Protein AF-A0A972LSK5-F1 (afdb_monomer)

Mean predicted aligned error: 12.55 Å

Radius of gyration: 24.0 Å; Cα contacts (8 Å, |Δi|>4): 61; chains: 1; bounding box: 63×24×42 Å

Solvent-accessible surface area (backbone atoms only — not comparable to full-atom values): 4483 Å² total; per-residue (Å²): 107,50,39,74,77,34,58,72,38,82,62,80,41,42,64,83,42,25,14,67,84,70,81,17,34,19,56,73,67,23,50,54,51,48,60,72,48,58,91,53,80,69,84,65,73,70,77,73,80,74,60,70,70,56,59,54,51,54,52,50,51,54,48,53,52,52,52,52,54,55,57,63,76,76,110

Secondary structure (DSSP, 8-state):
-HHHHHTT--SS--TTTT-SSSSS--SHHHHHHHHHHTT------------HHHHHHHHHHHHHHHHHHHHHTT-

Sequence (75 aa):
LAWQRSFGITSGATKSQGDADNNGTVDAADLGIWETQYGTTALLATAATVPEPTTCTLALVSLCLAVSRRRIAVQ

Structure (mmCIF, N/CA/C/O backbone):
data_AF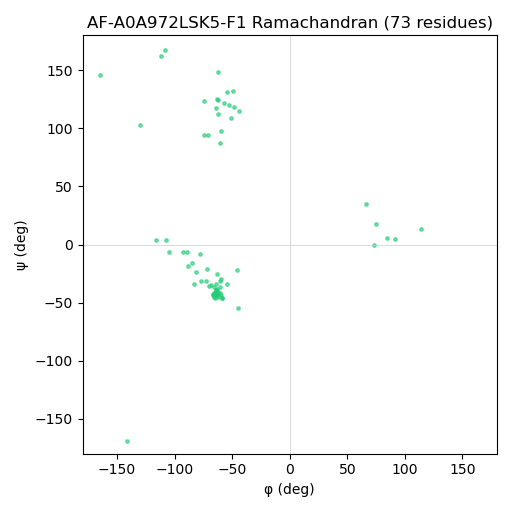-A0A972LSK5-F1
#
_entry.id   AF-A0A972LSK5-F1
#
loop_
_atom_site.group_PDB
_atom_site.id
_atom_site.type_symbol
_atom_site.label_atom_id
_atom_site.label_alt_id
_atom_site.label_comp_id
_atom_site.label_asym_id
_atom_site.label_entity_id
_atom_site.label_seq_id
_atom_site.pdbx_PDB_ins_code
_atom_site.Cartn_x
_atom_site.Cartn_y
_atom_site.Cartn_z
_atom_site.occupancy
_atom_site.B_iso_or_equiv
_atom_site.auth_seq_id
_atom_site.auth_comp_id
_atom_site.auth_asym_id
_atom_site.auth_atom_id
_atom_site.pdbx_PDB_model_num
ATOM 1 N N . LEU A 1 1 ? 2.895 -12.445 -3.746 1.00 85.62 1 LEU A N 1
ATOM 2 C CA . LEU A 1 1 ? 1.961 -11.294 -3.871 1.00 85.62 1 LEU A CA 1
ATOM 3 C C . LEU A 1 1 ? 0.917 -11.588 -4.950 1.00 85.62 1 LEU A C 1
ATOM 5 O O . LEU A 1 1 ? 1.193 -12.438 -5.787 1.00 85.62 1 LEU A O 1
ATOM 9 N N . ALA A 1 2 ? -0.262 -10.946 -4.932 1.00 93.06 2 ALA A N 1
ATOM 10 C CA . ALA A 1 2 ? -1.240 -11.069 -6.030 1.00 93.06 2 ALA A CA 1
ATOM 11 C C . ALA A 1 2 ? -0.620 -10.613 -7.360 1.00 93.06 2 ALA A C 1
ATOM 13 O O . ALA A 1 2 ? -0.609 -11.385 -8.312 1.00 93.06 2 ALA A O 1
ATOM 14 N N . TRP A 1 3 ? 0.059 -9.462 -7.329 1.00 95.81 3 TRP A N 1
ATOM 15 C CA . TRP A 1 3 ? 0.882 -8.938 -8.419 1.00 95.81 3 TRP A CA 1
ATOM 16 C C . TRP A 1 3 ? 1.802 -9.997 -9.051 1.00 95.81 3 TRP A C 1
ATOM 18 O O . TRP A 1 3 ? 1.689 -10.289 -10.232 1.00 95.81 3 TRP A O 1
ATOM 28 N N . GLN A 1 4 ? 2.638 -10.676 -8.252 1.00 96.81 4 GLN A N 1
ATOM 29 C CA . GLN A 1 4 ? 3.577 -11.695 -8.759 1.00 96.81 4 GLN A CA 1
ATOM 30 C C . GLN A 1 4 ? 2.891 -12.870 -9.471 1.00 96.81 4 GLN A C 1
ATOM 32 O O . GLN A 1 4 ? 3.497 -13.495 -10.333 1.00 96.81 4 GLN A O 1
ATOM 37 N N . ARG A 1 5 ? 1.659 -13.219 -9.079 1.00 97.31 5 ARG A N 1
ATOM 38 C CA . ARG A 1 5 ? 0.919 -14.345 -9.672 1.00 97.31 5 ARG A CA 1
ATOM 39 C C . ARG A 1 5 ? 0.236 -13.968 -10.981 1.00 97.31 5 ARG A C 1
ATOM 41 O O . ARG A 1 5 ? -0.044 -14.859 -11.774 1.00 97.31 5 ARG A O 1
ATOM 48 N N . SER A 1 6 ? -0.033 -12.683 -11.175 1.00 97.38 6 SER A N 1
ATOM 49 C CA . SER A 1 6 ? -0.801 -12.169 -12.309 1.00 97.38 6 SER A CA 1
ATOM 50 C C . SER A 1 6 ? 0.022 -11.262 -13.225 1.00 97.38 6 SER A C 1
ATOM 52 O O . SER A 1 6 ? -0.532 -10.699 -14.163 1.00 97.38 6 SER A O 1
ATOM 54 N N . PHE A 1 7 ? 1.322 -11.098 -12.963 1.00 97.31 7 PHE A N 1
ATOM 55 C CA . PHE A 1 7 ? 2.215 -10.272 -13.770 1.00 97.31 7 PHE A CA 1
ATOM 56 C C . PHE A 1 7 ? 2.172 -10.696 -15.242 1.00 97.31 7 PHE A C 1
ATOM 58 O O . PHE A 1 7 ? 2.300 -11.880 -15.559 1.00 97.31 7 PHE A O 1
ATOM 65 N N . GLY A 1 8 ? 2.004 -9.722 -16.134 1.00 96.94 8 GLY A N 1
ATOM 66 C CA . GLY A 1 8 ? 1.887 -9.955 -17.571 1.00 96.94 8 GLY A CA 1
ATOM 67 C C . GLY A 1 8 ? 0.456 -10.142 -18.082 1.00 96.94 8 GLY A C 1
ATOM 68 O O . GLY A 1 8 ? 0.287 -10.385 -19.276 1.00 96.94 8 GLY A O 1
ATOM 69 N N . ILE A 1 9 ? -0.580 -9.997 -17.244 1.00 98.06 9 ILE A N 1
ATOM 70 C CA . ILE A 1 9 ? -1.933 -9.745 -17.764 1.00 98.06 9 ILE A CA 1
ATOM 71 C C . ILE A 1 9 ? -1.909 -8.406 -18.512 1.00 98.06 9 ILE A C 1
ATOM 73 O O . ILE A 1 9 ? -1.517 -7.385 -17.956 1.00 98.06 9 ILE A O 1
ATOM 77 N N . THR A 1 10 ? -2.317 -8.420 -19.781 1.00 97.31 10 THR A N 1
ATOM 78 C CA . THR A 1 10 ? -2.272 -7.255 -20.682 1.00 97.31 10 THR A CA 1
ATOM 79 C C . THR A 1 10 ? -3.634 -6.603 -20.923 1.00 97.31 10 THR A C 1
ATOM 81 O O . THR A 1 10 ? -3.709 -5.575 -21.590 1.00 97.31 10 THR A O 1
ATOM 84 N N . SER A 1 11 ? -4.720 -7.203 -20.432 1.00 97.12 11 SER A N 1
ATOM 85 C CA . SER A 1 11 ? -6.066 -6.632 -20.478 1.00 97.12 11 SER A CA 1
ATOM 86 C C . SER A 1 1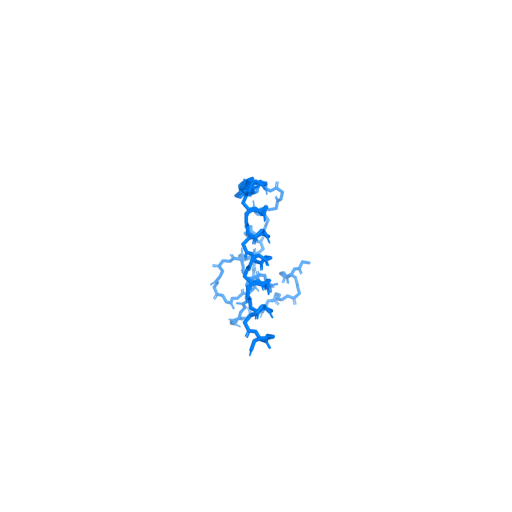1 ? -6.994 -7.371 -19.513 1.00 97.12 11 SER A C 1
ATOM 88 O O . SER A 1 11 ? -6.880 -8.587 -19.345 1.00 97.12 11 SER A O 1
ATOM 90 N N . GLY A 1 12 ? -7.945 -6.648 -18.918 1.00 96.75 12 GLY A N 1
ATOM 91 C CA . GLY A 1 12 ? -8.987 -7.223 -18.067 1.00 96.75 12 GLY A CA 1
ATOM 92 C C . GLY A 1 12 ? -8.517 -7.656 -16.678 1.00 96.75 12 GLY A C 1
ATOM 93 O O . GLY A 1 12 ? -9.216 -8.438 -16.033 1.00 96.75 12 GLY A O 1
ATOM 94 N N . ALA A 1 13 ? -7.360 -7.176 -16.218 1.00 97.69 13 ALA A N 1
ATOM 95 C CA . ALA A 1 13 ? -6.945 -7.363 -14.838 1.00 97.69 13 ALA A CA 1
ATOM 96 C C . ALA A 1 13 ? -7.926 -6.685 -13.868 1.00 97.69 13 ALA A C 1
ATOM 98 O O . ALA A 1 13 ? -8.554 -5.672 -14.174 1.00 97.69 13 ALA A O 1
ATOM 99 N N . THR A 1 14 ? -8.070 -7.265 -12.683 1.00 97.44 14 THR A N 1
ATOM 100 C CA . THR A 1 14 ? -8.815 -6.675 -11.573 1.00 97.44 14 THR A CA 1
ATOM 101 C C . THR A 1 14 ? -7.870 -6.281 -10.443 1.00 97.44 14 THR A C 1
ATOM 103 O O . THR A 1 14 ? -6.773 -6.827 -10.292 1.00 97.44 14 THR A O 1
ATOM 106 N N . LYS A 1 15 ? -8.341 -5.419 -9.534 1.00 95.31 15 LYS A N 1
ATOM 107 C CA . LYS A 1 15 ? -7.579 -5.065 -8.324 1.00 95.31 15 LYS A CA 1
ATOM 108 C C . LYS A 1 15 ? -7.153 -6.271 -7.487 1.00 95.31 15 LYS A C 1
ATOM 110 O O . LYS A 1 15 ? -6.083 -6.262 -6.887 1.00 95.31 15 LYS A O 1
ATOM 115 N N . SER A 1 16 ? -7.966 -7.331 -7.445 1.00 96.62 16 SER A N 1
ATOM 116 C CA . SER A 1 16 ? -7.615 -8.557 -6.714 1.00 96.62 16 SER A CA 1
ATOM 117 C C . SER A 1 16 ? -6.506 -9.364 -7.393 1.00 96.62 16 SER A C 1
ATOM 119 O O . SER A 1 16 ? -5.836 -10.154 -6.726 1.00 96.62 16 SER A O 1
ATOM 121 N N . GLN A 1 17 ? -6.288 -9.157 -8.692 1.00 97.62 17 GLN A N 1
ATOM 122 C CA . GLN A 1 17 ? -5.191 -9.754 -9.450 1.00 97.62 17 GLN A CA 1
ATOM 123 C C . GLN A 1 17 ? -3.891 -8.954 -9.330 1.00 97.62 17 GLN A C 1
ATOM 125 O O . GLN A 1 17 ? -2.828 -9.523 -9.559 1.00 97.62 17 GLN A O 1
ATOM 130 N N . GLY A 1 18 ? -3.941 -7.703 -8.873 1.00 96.81 18 GLY A N 1
ATOM 131 C CA . GLY A 1 18 ? -2.761 -6.860 -8.680 1.00 96.81 18 GLY A CA 1
ATOM 132 C C . GLY A 1 18 ? -2.690 -5.643 -9.597 1.00 96.81 18 GLY A C 1
ATOM 133 O O . GLY A 1 18 ? -1.629 -5.039 -9.634 1.00 96.81 18 GLY A O 1
ATOM 134 N N . ASP A 1 19 ? -3.784 -5.300 -10.280 1.00 97.81 19 ASP A N 1
ATOM 135 C CA . ASP A 1 19 ? -3.969 -4.034 -11.002 1.00 97.81 19 ASP A CA 1
ATOM 136 C C . ASP A 1 19 ? -4.219 -2.903 -9.989 1.00 97.81 19 ASP A C 1
ATOM 138 O O . ASP A 1 19 ? -5.320 -2.736 -9.447 1.00 97.81 19 ASP A O 1
ATOM 142 N N . ALA A 1 20 ? -3.153 -2.206 -9.617 1.00 96.94 20 ALA A N 1
ATOM 143 C CA . ALA A 1 20 ? -3.164 -1.211 -8.558 1.00 96.94 20 ALA A CA 1
ATOM 144 C C . ALA A 1 20 ? -3.650 0.154 -9.065 1.00 96.94 20 ALA A C 1
ATOM 146 O O . ALA A 1 20 ? -4.328 0.869 -8.311 1.00 96.94 20 ALA A O 1
ATOM 147 N N . ASP A 1 21 ? -3.349 0.503 -10.319 1.00 97.12 21 ASP A N 1
ATOM 148 C CA . ASP A 1 21 ? -3.783 1.754 -10.953 1.00 97.12 21 ASP A CA 1
ATOM 149 C C . ASP A 1 21 ? -5.146 1.656 -11.667 1.00 97.12 21 ASP A C 1
ATOM 151 O O . ASP A 1 21 ? -5.733 2.684 -12.015 1.00 97.12 21 ASP A O 1
ATOM 155 N N . ASN A 1 22 ? -5.715 0.451 -11.755 1.00 97.12 22 ASN A N 1
ATOM 156 C CA . ASN A 1 22 ? -6.998 0.139 -12.381 1.00 97.12 22 ASN A CA 1
ATOM 157 C C . ASN A 1 22 ? -7.003 0.351 -13.908 1.00 97.12 22 ASN A C 1
ATOM 159 O O . ASN A 1 22 ? -8.019 0.785 -14.469 1.00 97.12 22 ASN A O 1
ATOM 163 N N . ASN A 1 23 ? -5.880 0.084 -14.576 1.00 97.38 23 ASN A N 1
ATOM 164 C CA . ASN A 1 23 ? -5.732 0.226 -16.026 1.00 97.38 23 ASN A CA 1
ATOM 165 C C . ASN A 1 23 ? -6.019 -1.081 -16.806 1.00 97.38 23 ASN A C 1
ATOM 167 O O . ASN A 1 23 ? -6.088 -1.066 -18.039 1.00 97.38 23 ASN A O 1
ATOM 171 N N . GLY A 1 24 ? -6.241 -2.200 -16.108 1.00 97.88 24 GLY A N 1
ATOM 172 C CA . GLY A 1 24 ? -6.514 -3.510 -16.692 1.00 97.88 24 GLY A CA 1
ATOM 173 C C . GLY A 1 24 ? -5.276 -4.325 -17.087 1.00 97.88 24 GLY A C 1
ATOM 174 O O . GLY A 1 24 ? -5.452 -5.406 -17.659 1.00 97.88 24 GLY A O 1
ATOM 175 N N . THR A 1 25 ? -4.062 -3.866 -16.784 1.00 98.50 25 THR A N 1
ATOM 176 C CA . THR A 1 25 ? -2.800 -4.612 -16.890 1.00 98.50 25 THR A CA 1
ATOM 177 C C . THR A 1 25 ? -2.256 -4.958 -15.502 1.00 98.50 25 THR A C 1
ATOM 179 O O . THR A 1 25 ? -2.775 -4.519 -14.481 1.00 98.50 25 THR A O 1
ATOM 182 N N . VAL A 1 26 ? -1.265 -5.852 -15.451 1.00 98.38 26 VAL A N 1
ATOM 183 C CA . VAL A 1 26 ? -0.463 -6.081 -14.240 1.00 98.38 26 VAL A CA 1
ATOM 184 C C . VAL A 1 26 ? 1.009 -6.021 -14.623 1.00 98.38 26 VAL A C 1
ATOM 186 O O . VAL A 1 26 ? 1.548 -6.980 -15.190 1.00 98.38 26 VAL A O 1
ATOM 189 N N . ASP A 1 27 ? 1.661 -4.904 -14.318 1.00 98.12 27 ASP A N 1
ATOM 190 C CA . ASP A 1 27 ? 3.042 -4.617 -14.705 1.00 98.12 27 ASP A CA 1
ATOM 191 C C . ASP A 1 27 ? 3.845 -3.887 -13.608 1.00 98.12 27 ASP A C 1
ATOM 193 O O . ASP A 1 27 ? 3.468 -3.849 -12.438 1.00 98.12 27 ASP A O 1
ATOM 197 N N . ALA A 1 28 ? 5.037 -3.385 -13.939 1.00 98.12 28 ALA A N 1
ATOM 198 C CA . ALA A 1 28 ? 5.931 -2.765 -12.961 1.00 98.12 28 ALA A CA 1
ATOM 199 C C . ALA A 1 28 ? 5.354 -1.489 -12.314 1.00 98.12 28 ALA A C 1
ATOM 201 O O . ALA A 1 28 ? 5.739 -1.169 -11.187 1.00 98.12 28 ALA A O 1
ATOM 202 N N . ALA A 1 29 ? 4.437 -0.781 -12.982 1.00 98.12 29 ALA A N 1
ATOM 203 C CA . ALA A 1 29 ? 3.779 0.391 -12.415 1.00 98.12 29 ALA A CA 1
ATOM 204 C C . ALA A 1 29 ? 2.936 0.006 -11.191 1.00 98.12 29 ALA A C 1
ATOM 206 O O . ALA A 1 29 ? 3.014 0.665 -10.150 1.00 98.12 29 ALA A O 1
ATOM 207 N N . ASP A 1 30 ? 2.226 -1.121 -11.267 1.00 98.19 30 ASP A N 1
ATOM 208 C CA . ASP A 1 30 ? 1.422 -1.632 -10.157 1.00 98.19 30 ASP A CA 1
ATOM 209 C C . ASP A 1 30 ? 2.267 -2.012 -8.944 1.00 98.19 30 ASP A C 1
ATOM 211 O O . ASP A 1 30 ? 1.888 -1.754 -7.796 1.00 98.19 30 ASP A O 1
ATOM 215 N N . LEU A 1 31 ? 3.441 -2.606 -9.190 1.00 97.12 31 LEU A N 1
ATOM 216 C CA . LEU A 1 31 ? 4.386 -2.925 -8.125 1.00 97.12 31 LEU A CA 1
ATOM 217 C C . LEU A 1 31 ? 4.873 -1.654 -7.432 1.00 97.12 31 LEU A C 1
ATOM 219 O O . LEU A 1 31 ? 4.888 -1.616 -6.206 1.00 97.12 31 LEU A O 1
ATOM 223 N N . GLY A 1 32 ? 5.200 -0.605 -8.190 1.00 97.56 32 GLY A N 1
ATOM 224 C CA . GLY A 1 32 ? 5.620 0.677 -7.620 1.00 97.56 32 GLY A CA 1
ATOM 225 C C . GLY A 1 32 ? 4.545 1.316 -6.731 1.00 97.56 32 GLY A C 1
ATOM 226 O O . GLY A 1 32 ? 4.855 1.879 -5.675 1.00 97.56 32 GLY A O 1
ATOM 227 N N . ILE A 1 33 ? 3.266 1.178 -7.098 1.00 95.62 33 ILE A N 1
ATOM 228 C CA . ILE A 1 33 ? 2.142 1.619 -6.256 1.00 95.62 33 ILE A CA 1
ATOM 229 C C . ILE A 1 33 ? 2.071 0.786 -4.975 1.00 95.62 33 ILE A C 1
ATOM 231 O O . ILE A 1 33 ? 1.937 1.352 -3.887 1.00 95.62 33 ILE A O 1
ATOM 235 N N . TRP A 1 34 ? 2.198 -0.541 -5.081 1.00 93.31 34 TRP A N 1
ATOM 236 C CA . TRP A 1 34 ? 2.229 -1.418 -3.910 1.00 93.31 34 TRP A CA 1
ATOM 237 C C . TRP A 1 34 ? 3.385 -1.066 -2.967 1.00 93.31 34 TRP A C 1
ATOM 239 O O . TRP A 1 34 ? 3.157 -0.942 -1.768 1.00 93.31 34 TRP A O 1
ATOM 249 N N . GLU A 1 35 ? 4.596 -0.854 -3.486 1.00 94.69 35 GLU A N 1
ATOM 250 C CA . GLU A 1 35 ? 5.777 -0.487 -2.693 1.00 94.69 35 GLU A CA 1
ATOM 251 C C . GLU A 1 35 ? 5.578 0.842 -1.962 1.00 94.69 35 GLU A C 1
ATOM 253 O O . GLU A 1 35 ? 5.891 0.950 -0.778 1.00 94.69 35 GLU A O 1
ATOM 258 N N . THR A 1 36 ? 4.988 1.832 -2.638 1.00 94.25 36 THR A N 1
ATOM 259 C CA . THR A 1 36 ? 4.685 3.147 -2.049 1.00 94.25 36 THR A CA 1
ATOM 260 C C . THR A 1 36 ? 3.669 3.046 -0.909 1.00 94.25 36 THR A C 1
ATOM 262 O O . THR A 1 36 ? 3.728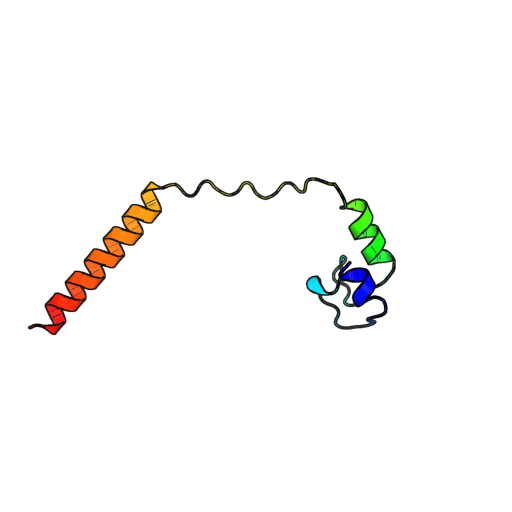 3.808 0.054 1.00 94.25 36 THR A O 1
ATOM 265 N N . GLN A 1 37 ? 2.721 2.115 -1.009 1.00 90.25 37 GLN A N 1
ATOM 266 C CA . GLN A 1 37 ? 1.688 1.897 0.002 1.00 90.25 37 GLN A CA 1
ATOM 267 C C . GLN A 1 37 ? 2.122 0.908 1.089 1.00 90.25 37 GLN A C 1
ATOM 269 O O . GLN A 1 37 ? 1.519 0.873 2.167 1.00 90.25 37 GLN A O 1
ATOM 274 N N . TYR A 1 38 ? 3.147 0.094 0.841 1.00 90.19 38 TYR A N 1
ATOM 275 C CA . TYR A 1 38 ? 3.565 -0.948 1.763 1.00 90.19 38 TYR A CA 1
ATOM 276 C C . TYR A 1 38 ? 4.046 -0.349 3.086 1.00 90.19 38 TYR A C 1
ATOM 278 O O . TYR A 1 38 ? 4.920 0.511 3.132 1.00 90.19 38 TYR A O 1
ATOM 286 N N . GLY A 1 39 ? 3.453 -0.802 4.192 1.00 86.56 39 GLY A N 1
ATOM 287 C CA . GLY A 1 39 ? 3.756 -0.274 5.523 1.00 86.56 39 GLY A CA 1
ATOM 288 C C . GLY A 1 39 ? 3.195 1.126 5.793 1.00 86.56 39 GLY A C 1
ATOM 289 O O . GLY A 1 39 ? 3.344 1.623 6.908 1.00 86.56 39 GLY A O 1
ATOM 290 N N . THR A 1 40 ? 2.506 1.750 4.831 1.00 84.81 40 THR A N 1
ATOM 291 C CA . THR A 1 40 ? 1.698 2.932 5.124 1.00 84.81 40 THR A CA 1
ATOM 292 C C . THR A 1 40 ? 0.439 2.485 5.854 1.00 84.81 40 THR A C 1
ATOM 294 O O . THR A 1 40 ? -0.322 1.636 5.383 1.00 84.81 40 THR A O 1
ATOM 297 N N . THR A 1 41 ? 0.208 3.043 7.039 1.00 73.19 41 THR A N 1
ATOM 298 C CA . THR A 1 41 ? -1.096 2.929 7.683 1.00 73.19 41 THR A CA 1
ATOM 299 C C . THR A 1 41 ? -2.045 3.793 6.873 1.00 73.19 41 THR A C 1
ATOM 301 O O . THR A 1 41 ? -2.124 5.004 7.084 1.00 73.19 41 THR A O 1
ATOM 304 N N . ALA A 1 42 ? -2.750 3.185 5.916 1.00 68.88 42 ALA A N 1
ATOM 305 C CA . ALA A 1 42 ? -3.933 3.811 5.356 1.00 68.88 42 ALA A CA 1
ATOM 306 C C . ALA A 1 42 ? -4.793 4.266 6.539 1.00 68.88 42 ALA A C 1
ATOM 308 O O . ALA A 1 42 ? -4.985 3.499 7.488 1.00 68.88 42 ALA A O 1
ATOM 309 N N . LEU A 1 43 ? -5.273 5.512 6.505 1.00 64.38 43 LEU A N 1
ATOM 310 C CA . LEU A 1 43 ? -6.333 5.951 7.401 1.00 64.38 43 LEU A CA 1
ATOM 311 C C . LEU A 1 43 ? -7.532 5.057 7.090 1.00 64.38 43 LEU A C 1
ATOM 313 O O . LEU A 1 43 ? -8.333 5.356 6.207 1.00 64.38 43 LEU A O 1
ATOM 317 N N . LEU A 1 44 ? -7.600 3.902 7.753 1.00 65.50 44 LEU A N 1
ATOM 318 C CA . LEU A 1 44 ? -8.785 3.076 7.775 1.00 65.50 44 LEU A CA 1
ATOM 319 C C . LEU A 1 44 ? -9.878 4.036 8.207 1.00 65.50 44 LEU A C 1
ATOM 321 O O . LEU A 1 44 ? -9.746 4.658 9.266 1.00 65.50 44 LEU A O 1
ATOM 325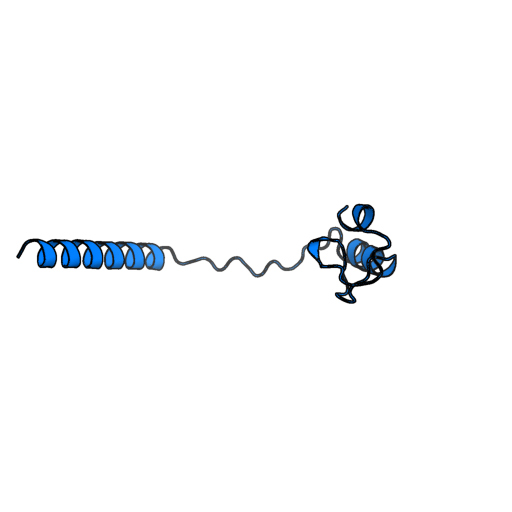 N N . ALA A 1 45 ? -10.891 4.213 7.351 1.00 63.84 45 ALA A N 1
ATOM 326 C CA . ALA A 1 45 ? -12.109 4.896 7.743 1.00 63.84 45 ALA A CA 1
ATOM 327 C C . ALA A 1 45 ? -12.448 4.340 9.119 1.00 63.84 45 ALA A C 1
ATOM 329 O O . ALA A 1 45 ? -12.588 3.121 9.263 1.00 63.84 45 ALA A O 1
ATOM 330 N N . THR A 1 46 ? -12.395 5.209 10.130 1.00 61.84 46 THR A N 1
ATOM 331 C CA . THR A 1 46 ? -12.595 4.817 11.517 1.00 61.84 46 THR A CA 1
ATOM 332 C C . THR A 1 46 ? -13.845 3.970 11.519 1.00 61.84 46 THR A C 1
ATOM 334 O O . THR A 1 46 ? -14.885 4.427 11.041 1.00 61.84 46 THR A O 1
ATOM 337 N N . ALA A 1 47 ? -13.717 2.702 11.926 1.00 63.69 47 ALA A N 1
ATOM 338 C CA . ALA A 1 47 ? -14.866 1.825 12.031 1.00 63.69 47 ALA A CA 1
ATOM 339 C C . ALA A 1 47 ? -15.881 2.602 12.862 1.00 63.69 47 ALA A C 1
ATOM 341 O O . ALA A 1 47 ? -15.613 2.900 14.029 1.00 63.69 47 ALA A O 1
ATOM 342 N N . ALA A 1 48 ? -16.957 3.060 12.217 1.00 66.75 48 ALA A N 1
ATOM 343 C CA . ALA A 1 48 ? -17.948 3.865 12.895 1.00 66.75 48 ALA A CA 1
ATOM 344 C C . ALA A 1 48 ? -18.409 3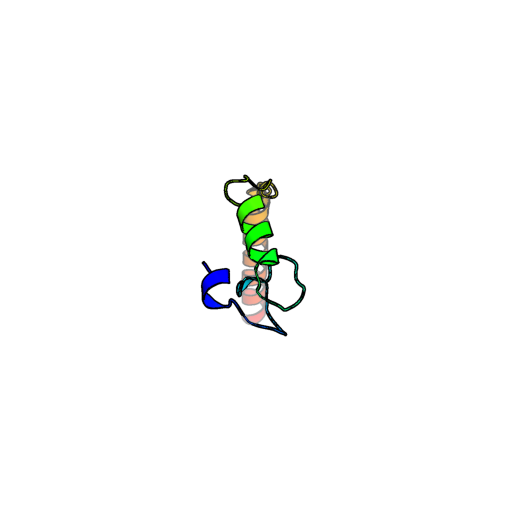.004 14.062 1.00 66.75 48 ALA A C 1
ATOM 346 O O . ALA A 1 48 ? -18.800 1.853 13.858 1.00 66.75 48 ALA A O 1
ATOM 347 N N . THR A 1 49 ? -18.263 3.515 15.281 1.00 64.06 49 THR A N 1
ATOM 348 C CA . THR A 1 49 ? -18.772 2.849 16.469 1.00 64.06 49 THR A CA 1
ATOM 349 C C . THR A 1 49 ? -20.267 2.719 16.257 1.00 64.06 49 THR A C 1
ATOM 351 O O . THR A 1 49 ? -21.002 3.689 16.411 1.00 64.06 49 THR A O 1
ATOM 354 N N . VAL A 1 50 ? -20.716 1.549 15.797 1.00 65.56 50 VAL A N 1
ATOM 355 C CA . VAL A 1 50 ? -22.138 1.272 15.635 1.00 65.56 50 VAL A CA 1
ATOM 356 C C . VAL A 1 50 ? -22.708 1.366 17.040 1.00 65.56 50 VAL A C 1
ATOM 358 O O . VAL A 1 50 ? -22.330 0.551 17.885 1.00 65.56 50 VAL A O 1
ATOM 361 N N . PRO A 1 51 ? -23.550 2.367 17.347 1.00 67.19 51 PRO A N 1
ATOM 362 C CA . PRO A 1 51 ? -24.056 2.506 18.692 1.00 67.19 51 PRO A CA 1
ATOM 363 C C . PRO A 1 51 ? -24.903 1.271 18.994 1.00 67.19 51 PRO A C 1
ATOM 365 O O . PRO A 1 51 ? -25.943 1.049 18.366 1.00 67.19 51 PRO A O 1
ATOM 368 N N . GLU A 1 52 ? -24.474 0.501 19.993 1.00 72.50 52 GLU A N 1
ATOM 369 C CA . GLU A 1 52 ? -25.187 -0.646 20.559 1.00 72.50 52 GLU A CA 1
ATOM 370 C C . GLU A 1 52 ? -26.691 -0.420 20.851 1.00 72.50 52 GLU A C 1
ATOM 372 O O . GLU A 1 52 ? -27.432 -1.405 20.811 1.00 72.50 52 GLU A O 1
ATOM 377 N N . PRO A 1 53 ? -27.239 0.806 21.032 1.00 71.00 53 PRO A N 1
ATOM 378 C CA . PRO A 1 53 ? -28.694 0.985 21.048 1.00 71.00 53 PRO A CA 1
ATOM 379 C C . PRO A 1 53 ? -29.425 0.573 19.754 1.00 71.00 53 PRO A C 1
ATOM 381 O O . PRO A 1 53 ? -30.565 0.116 19.836 1.00 71.00 53 PRO A O 1
ATOM 384 N N . THR A 1 54 ? -28.823 0.698 18.565 1.00 75.19 54 THR A N 1
ATOM 385 C CA . THR A 1 54 ? -29.534 0.429 17.290 1.00 75.19 54 THR A CA 1
ATOM 386 C C . THR A 1 54 ? -29.700 -1.057 16.969 1.00 75.19 54 THR A C 1
ATOM 388 O O . THR A 1 54 ? -30.716 -1.459 16.402 1.00 75.19 54 THR A O 1
ATOM 391 N N . THR A 1 55 ? -28.764 -1.908 17.390 1.00 80.31 55 THR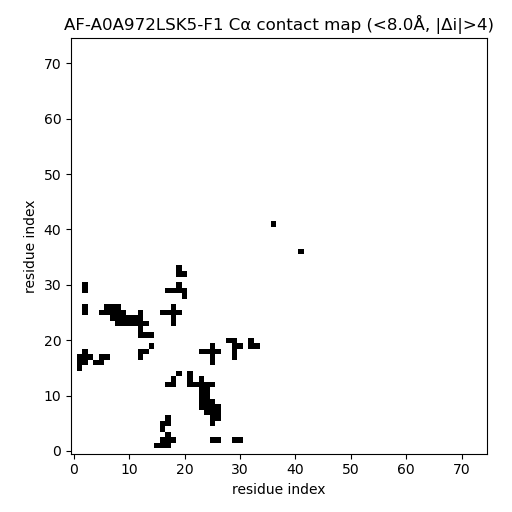 A N 1
ATOM 392 C CA . THR A 1 55 ? -28.903 -3.366 17.244 1.00 80.31 55 THR A CA 1
ATOM 393 C C . THR A 1 55 ? -30.054 -3.892 18.103 1.00 80.31 55 THR A C 1
ATOM 395 O O . THR A 1 55 ? -30.862 -4.695 17.635 1.00 80.31 55 THR A O 1
ATOM 398 N N . CYS A 1 56 ? -30.185 -3.386 19.334 1.00 81.19 56 CYS A N 1
ATOM 399 C CA . CYS A 1 56 ? -31.277 -3.743 20.239 1.00 81.19 56 CYS A CA 1
ATOM 400 C C . CYS A 1 56 ? -32.646 -3.328 19.683 1.00 81.19 56 CYS A C 1
ATOM 402 O O . CYS A 1 56 ? -33.588 -4.120 19.728 1.00 81.19 56 CYS A O 1
ATOM 404 N N . THR A 1 57 ? -32.776 -2.124 19.112 1.00 86.56 57 THR A N 1
ATOM 405 C CA . THR A 1 57 ? -34.051 -1.684 18.521 1.00 86.56 57 THR A CA 1
ATOM 406 C C . THR A 1 57 ? -34.427 -2.512 17.295 1.00 86.56 57 THR A C 1
ATOM 408 O O . THR A 1 57 ? -35.577 -2.937 17.187 1.00 86.56 57 THR A O 1
ATOM 411 N N . LEU A 1 58 ? -33.476 -2.825 16.409 1.00 85.31 58 LEU A N 1
ATOM 412 C CA . LEU A 1 58 ? -33.728 -3.682 15.244 1.00 85.31 58 LEU A CA 1
ATOM 413 C C . LEU A 1 58 ? -34.119 -5.113 15.644 1.00 85.31 58 LEU A C 1
ATOM 415 O O . LEU A 1 58 ? -35.039 -5.685 15.049 1.00 85.31 58 LEU A O 1
ATOM 419 N N . ALA A 1 59 ? -33.486 -5.678 16.676 1.00 88.19 59 ALA A N 1
ATOM 420 C CA . ALA A 1 59 ? -33.839 -6.990 17.223 1.00 88.19 59 ALA A CA 1
ATOM 421 C C . ALA A 1 59 ? -35.250 -7.003 17.843 1.00 88.19 59 ALA A C 1
ATOM 423 O O . ALA A 1 59 ? -36.031 -7.926 17.610 1.00 88.19 59 ALA A O 1
ATOM 424 N N . LEU A 1 60 ? -35.621 -5.953 18.583 1.00 91.56 60 LEU A N 1
ATOM 425 C CA . LEU A 1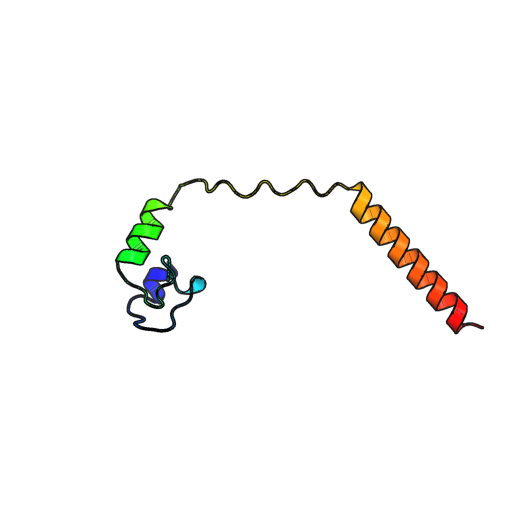 60 ? -36.962 -5.827 19.162 1.00 91.56 60 LEU A CA 1
ATOM 426 C C . LEU A 1 60 ? -38.040 -5.646 18.087 1.00 91.56 60 LEU A C 1
ATOM 428 O O . LEU A 1 60 ? -39.077 -6.304 18.144 1.00 91.56 60 LEU A O 1
ATOM 432 N N . VAL A 1 61 ? -37.798 -4.807 17.077 1.00 93.81 61 VAL A N 1
ATOM 433 C CA . VAL A 1 61 ? -38.742 -4.599 15.966 1.00 93.81 61 VAL A CA 1
ATOM 434 C C . VAL A 1 61 ? -38.954 -5.895 15.184 1.00 93.81 61 VAL A C 1
ATOM 436 O O . VAL A 1 61 ? -40.095 -6.270 14.914 1.00 93.81 61 VAL A O 1
ATOM 439 N N . SER A 1 62 ? -37.882 -6.620 14.864 1.00 90.94 62 SER A N 1
ATOM 440 C CA . SER A 1 62 ? -37.985 -7.907 14.165 1.00 90.94 62 SER A CA 1
ATOM 441 C C . SER A 1 62 ? -38.729 -8.965 14.991 1.00 90.94 62 SER A C 1
ATOM 443 O O . SER A 1 62 ? -39.566 -9.682 14.436 1.00 90.94 62 SER A O 1
ATOM 445 N N . LEU A 1 63 ? -38.531 -9.004 16.314 1.00 94.06 63 LEU A N 1
ATOM 446 C CA . LEU A 1 63 ? -39.296 -9.875 17.211 1.00 94.06 63 LEU A CA 1
ATOM 447 C C . LEU A 1 63 ? -40.788 -9.500 17.252 1.00 94.06 63 LEU A C 1
ATOM 449 O O . LEU A 1 63 ? -41.643 -10.373 17.097 1.00 94.06 63 LEU A O 1
ATOM 453 N N . CYS A 1 64 ? -41.119 -8.212 17.386 1.00 93.12 64 CYS A N 1
ATOM 454 C CA . CYS A 1 64 ? -42.500 -7.720 17.372 1.00 93.12 64 CYS A CA 1
ATOM 455 C C . CYS A 1 64 ? -43.218 -8.062 16.060 1.00 93.12 64 CYS A C 1
ATOM 457 O O . CYS A 1 64 ? -44.360 -8.532 16.077 1.00 93.12 64 CYS A O 1
ATOM 459 N N . LEU A 1 65 ? -42.544 -7.886 14.921 1.00 93.50 65 LEU A N 1
ATOM 460 C CA . LEU A 1 65 ? -43.081 -8.242 13.609 1.00 93.50 65 LEU A CA 1
ATOM 461 C C . LEU A 1 65 ? -43.285 -9.758 13.479 1.00 93.50 65 LEU A C 1
ATOM 463 O O . LEU A 1 65 ? -44.332 -10.190 12.998 1.00 93.50 65 LEU A O 1
ATOM 467 N N . ALA A 1 66 ? -42.344 -10.580 13.948 1.00 91.38 66 ALA A N 1
ATOM 468 C CA . ALA A 1 66 ? -42.476 -12.037 13.922 1.00 91.38 66 ALA A CA 1
ATOM 469 C C . ALA A 1 66 ? -43.647 -12.535 14.788 1.00 91.38 66 ALA A C 1
ATOM 471 O O . ALA A 1 66 ? -44.422 -13.387 14.349 1.00 91.38 66 ALA A O 1
ATOM 472 N N . VAL A 1 67 ? -43.820 -11.978 15.992 1.00 91.94 67 VAL A N 1
ATOM 473 C CA . VAL A 1 67 ? -44.942 -12.313 16.885 1.00 91.94 67 VAL A CA 1
ATOM 474 C C . VAL A 1 67 ? -46.276 -11.870 16.283 1.00 91.94 67 VAL A C 1
ATOM 476 O O . VAL A 1 67 ? -47.231 -12.645 16.280 1.00 91.94 67 VAL A O 1
ATOM 479 N N . SER A 1 68 ? -46.341 -10.665 15.714 1.00 86.81 68 SER A N 1
ATOM 480 C CA . SER A 1 68 ? -47.559 -10.139 15.081 1.00 86.81 68 SER A CA 1
ATOM 481 C C . SER A 1 68 ? -47.989 -10.989 13.882 1.00 86.81 68 SER A C 1
ATOM 483 O O . SER A 1 68 ? -49.164 -11.322 13.748 1.00 86.81 68 SER A O 1
ATOM 485 N N . ARG A 1 69 ? -47.033 -11.438 13.057 1.00 85.88 69 ARG A N 1
ATOM 486 C CA . ARG A 1 69 ? -47.300 -12.343 11.926 1.00 85.88 69 ARG A CA 1
ATOM 487 C C . ARG A 1 69 ? -47.784 -13.723 12.372 1.00 85.88 69 ARG A C 1
ATOM 489 O O . ARG A 1 69 ? -48.665 -14.284 11.730 1.00 85.88 69 ARG A O 1
ATOM 496 N N . ARG A 1 70 ? -47.260 -14.255 13.483 1.00 81.56 70 ARG A N 1
ATOM 497 C CA . ARG A 1 70 ? -47.720 -15.535 14.054 1.00 81.56 70 ARG A CA 1
ATOM 498 C C . ARG A 1 70 ? -49.139 -15.453 14.614 1.00 81.56 70 ARG A C 1
ATOM 500 O O . ARG A 1 70 ? -49.874 -16.422 14.503 1.00 81.56 70 ARG A O 1
ATOM 507 N N . ARG A 1 71 ? -49.533 -14.314 15.191 1.00 70.06 71 ARG A N 1
ATOM 508 C CA . ARG A 1 71 ? -50.889 -14.122 15.734 1.00 70.06 71 ARG A CA 1
ATOM 509 C C . ARG A 1 71 ? -51.963 -14.042 14.649 1.00 70.06 71 ARG A C 1
ATOM 511 O O . ARG A 1 71 ? -53.047 -14.560 14.860 1.00 70.06 71 ARG A O 1
ATOM 518 N N . ILE A 1 72 ? -51.651 -13.4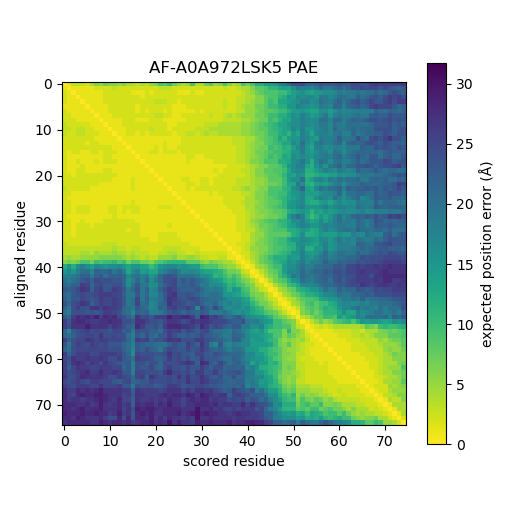46 13.499 1.00 71.88 72 ILE A N 1
ATOM 519 C CA . ILE A 1 72 ? -52.588 -13.331 12.367 1.00 71.88 72 ILE A CA 1
ATOM 520 C C . ILE A 1 72 ? -52.800 -14.682 11.666 1.00 71.88 72 ILE A C 1
ATOM 522 O O . ILE A 1 72 ? -53.889 -14.944 11.185 1.00 71.88 72 ILE A O 1
ATOM 526 N N . ALA A 1 73 ? -51.791 -15.558 11.636 1.00 64.06 73 ALA A N 1
ATOM 527 C CA . ALA A 1 73 ? -51.894 -16.877 11.001 1.00 64.06 73 ALA A CA 1
ATOM 528 C C . ALA A 1 73 ? -52.642 -17.940 11.838 1.00 64.06 73 ALA A C 1
ATOM 530 O O . ALA A 1 73 ? -52.858 -19.047 11.354 1.00 64.06 73 ALA A O 1
ATOM 531 N N . VAL A 1 74 ? -52.972 -17.638 13.100 1.00 57.66 74 VAL A N 1
ATOM 532 C CA . VAL A 1 74 ? -53.663 -18.546 14.044 1.00 57.66 74 VAL A CA 1
ATOM 533 C C . VAL A 1 74 ? -55.125 -18.105 14.281 1.00 57.66 74 VAL A C 1
ATOM 535 O O . VAL A 1 74 ? -55.836 -18.694 15.092 1.00 57.66 74 VAL A O 1
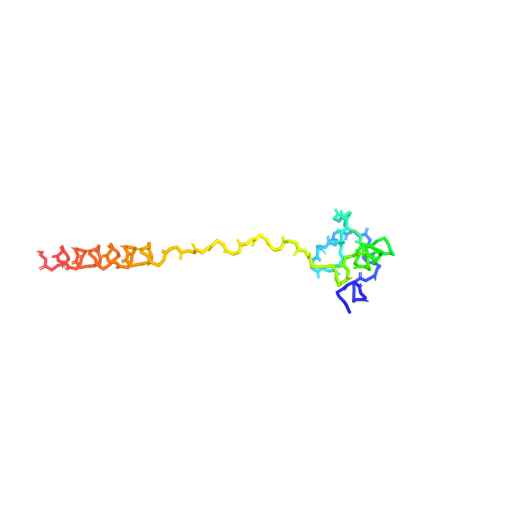ATOM 538 N N . GLN A 1 75 ? -55.591 -17.071 13.577 1.00 49.97 75 GLN A N 1
ATOM 539 C CA . GLN A 1 75 ? -56.995 -16.644 13.502 1.00 49.97 75 GLN A CA 1
ATOM 540 C C . GLN A 1 75 ? -57.568 -17.053 12.146 1.00 49.97 75 GLN A C 1
ATOM 542 O O . GLN A 1 75 ? -58.762 -17.416 12.119 1.00 49.97 75 GLN A O 1
#

Foldseek 3Di:
DLLVVQAAQPAQDDVSSQPQVPPGHRYPVSVVSCVVCVPPPDPPPPPPPPPPVVVVVVVVVVVVVVVVVVVVVVD

pLDDT: mean 86.7, std 13.04, range [49.97, 98.5]